Protein AF-A0A8S2V4G1-F1 (afdb_monomer)

Mean predicted aligned error: 3.62 Å

InterPro domains:
  IPR000742 EGF-like domain [PS00022] (18-29)
  IPR000742 EGF-like domain [PS50026] (1-30)

Secondary structure (DSSP, 8-state):
--SSPPPTT-EEEETTEEE--TT-BSTTS-B-

Foldseek 3Di:
DEPDAQPPPWDDPDHQCTHEDPQFDDSRSPHD

Nearest PDB structures (foldseek):
  6pog-assembly1_B  TM=9.609E-01  e=1.198E-02  Homo sapiens
  7pgn-assembly1_A  TM=9.423E-01  e=5.102E-02  Homo sapiens
  3ho5-assembly2_B  TM=9.303E-01  e=5.102E-02  Homo sapiens
  3ho5-assembly1_A  TM=9.471E-01  e=5.942E-02  Homo sapiens
  3ho4-assembly2_B  TM=9.210E-01  e=9.389E-02  Homo sapiens

Radius of gyration: 8.0 Å; Cα contacts (8 Å, |Δi|>4): 71; chains: 1; bounding box: 19×18×13 Å

pLDDT: mean 87.37, std 6.59, range [61.47, 93.44]

Structure (mmCIF, N/CA/C/O backbone):
data_AF-A0A8S2V4G1-F1
#
_entry.id   AF-A0A8S2V4G1-F1
#
loop_
_atom_site.group_PDB
_atom_site.id
_atom_site.type_symbol
_atom_site.label_atom_id
_atom_site.label_alt_id
_atom_site.label_comp_id
_atom_site.label_asym_id
_atom_site.label_entity_id
_atom_site.label_seq_id
_atom_site.pdbx_PDB_ins_code
_atom_site.Cartn_x
_atom_site.Cartn_y
_atom_site.Cartn_z
_atom_site.occupancy
_atom_site.B_iso_or_equiv
_atom_site.auth_seq_id
_atom_site.auth_comp_id
_atom_site.auth_asym_id
_atom_site.auth_atom_id
_atom_site.pdbx_PDB_model_num
ATOM 1 N N . ILE A 1 1 ? 6.810 -7.257 -4.431 1.00 61.47 1 ILE A N 1
ATOM 2 C CA . ILE A 1 1 ? 6.063 -6.536 -3.369 1.00 61.47 1 ILE A CA 1
ATOM 3 C C . ILE A 1 1 ? 6.074 -5.068 -3.800 1.00 61.47 1 ILE A 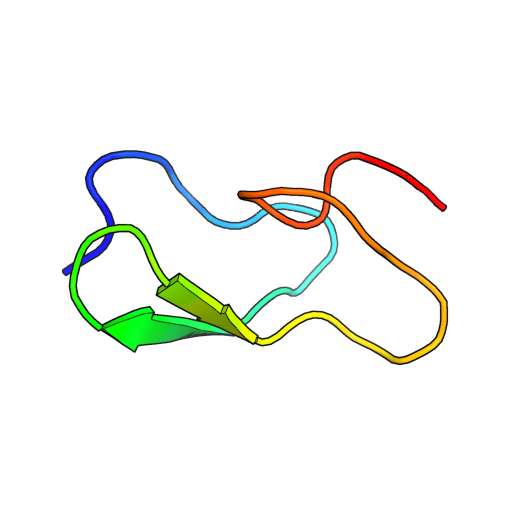C 1
ATOM 5 O O . ILE A 1 1 ? 7.107 -4.668 -4.314 1.00 61.47 1 ILE A O 1
ATOM 9 N N . CYS A 1 2 ? 4.917 -4.394 -3.807 1.00 76.31 2 CYS A N 1
ATOM 10 C CA . CYS A 1 2 ? 4.520 -3.258 -4.664 1.00 76.31 2 CYS A CA 1
ATOM 11 C C . CYS A 1 2 ? 5.659 -2.405 -5.236 1.00 76.31 2 CYS A C 1
ATOM 13 O O . CYS A 1 2 ? 6.460 -1.846 -4.498 1.00 76.31 2 CYS A O 1
ATOM 15 N N . THR A 1 3 ? 5.676 -2.280 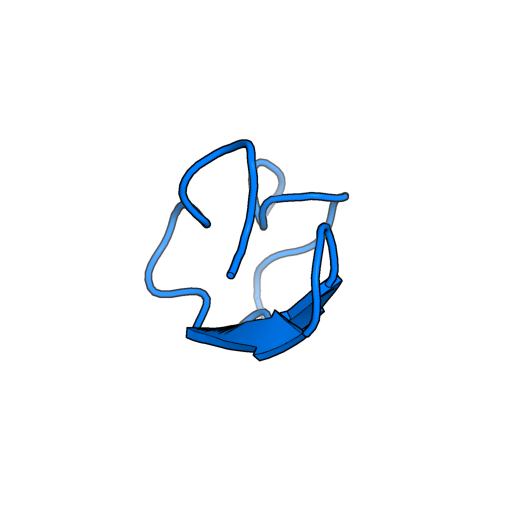-6.566 1.00 80.38 3 THR A N 1
ATOM 16 C CA . THR A 1 3 ? 6.659 -1.474 -7.306 1.00 80.38 3 THR A CA 1
ATOM 17 C C . THR A 1 3 ? 6.593 0.003 -6.913 1.00 80.38 3 THR A C 1
ATOM 19 O O . THR A 1 3 ? 7.618 0.676 -6.887 1.00 80.38 3 THR A O 1
ATOM 22 N N . SER A 1 4 ? 5.395 0.473 -6.556 1.00 82.81 4 SER A N 1
ATOM 23 C CA . SER A 1 4 ? 5.146 1.793 -5.977 1.00 82.81 4 SER A CA 1
ATOM 24 C C . SER A 1 4 ? 4.631 1.642 -4.543 1.00 82.81 4 SER A C 1
ATOM 26 O O . SER A 1 4 ? 3.790 0.771 -4.301 1.00 82.81 4 SER A O 1
ATOM 28 N N . PRO A 1 5 ? 5.093 2.465 -3.588 1.00 84.69 5 PRO A N 1
ATOM 29 C CA . PRO A 1 5 ? 4.594 2.415 -2.221 1.00 84.69 5 PRO A CA 1
ATOM 30 C C . PRO A 1 5 ? 3.116 2.822 -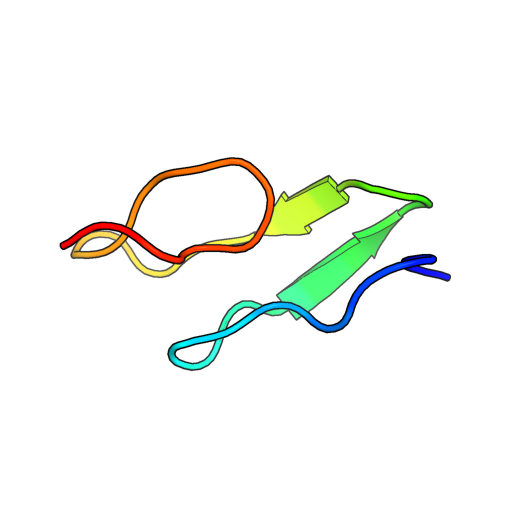2.172 1.00 84.69 5 PRO A C 1
ATOM 32 O O . PRO A 1 5 ? 2.717 3.816 -2.778 1.00 84.69 5 PRO A O 1
ATOM 35 N N . CYS A 1 6 ? 2.312 2.061 -1.428 1.00 91.81 6 CYS A N 1
ATOM 36 C CA . CYS A 1 6 ? 0.943 2.451 -1.110 1.00 91.81 6 CYS A CA 1
ATOM 37 C C . CYS A 1 6 ? 0.970 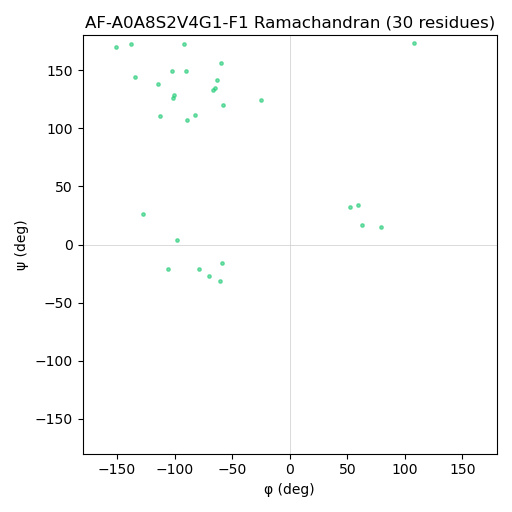3.693 -0.203 1.00 91.81 6 CYS A C 1
ATOM 39 O O . CYS A 1 6 ? 1.722 3.746 0.771 1.00 91.81 6 CYS A O 1
ATOM 41 N N . GLN A 1 7 ? 0.162 4.694 -0.526 1.00 91.62 7 GLN A N 1
ATOM 42 C CA . GLN A 1 7 ? 0.026 5.941 0.220 1.00 91.62 7 GLN A CA 1
ATOM 43 C C . GLN A 1 7 ? -1.096 5.837 1.261 1.00 91.62 7 GLN A C 1
ATOM 45 O O . GLN A 1 7 ? -1.818 4.843 1.322 1.00 91.62 7 GLN A O 1
ATOM 50 N N . ASN A 1 8 ? -1.225 6.861 2.111 1.00 92.06 8 ASN A N 1
ATOM 51 C CA . ASN A 1 8 ? -2.349 7.032 3.044 1.00 92.06 8 ASN A CA 1
ATOM 52 C C . ASN A 1 8 ? -2.651 5.810 3.941 1.00 92.06 8 ASN A C 1
ATOM 54 O O . ASN A 1 8 ? -3.798 5.555 4.302 1.00 92.06 8 ASN A O 1
ATOM 58 N N . GLY A 1 9 ? -1.616 5.048 4.313 1.00 89.38 9 GLY A N 1
ATOM 59 C CA . GLY A 1 9 ? -1.753 3.861 5.164 1.00 89.38 9 GLY A CA 1
ATOM 60 C C . GLY A 1 9 ? -2.244 2.603 4.439 1.00 89.38 9 GLY A C 1
ATOM 61 O O . GLY A 1 9 ? -2.659 1.652 5.098 1.00 89.38 9 GLY A O 1
ATOM 62 N N . GLY A 1 10 ? -2.209 2.579 3.103 1.00 92.12 10 GLY A N 1
ATOM 63 C CA . GLY A 1 10 ? -2.500 1.382 2.322 1.00 92.12 10 GLY A CA 1
ATOM 64 C C . GLY A 1 10 ? -1.494 0.260 2.584 1.00 92.12 10 GLY A C 1
ATOM 65 O O . GLY A 1 10 ? -0.294 0.502 2.721 1.00 92.12 10 GLY A O 1
ATOM 66 N N . ASN A 1 11 ? -1.978 -0.981 2.628 1.00 90.81 11 ASN A N 1
ATOM 67 C CA . ASN A 1 11 ? -1.135 -2.150 2.849 1.00 90.81 11 ASN A CA 1
ATOM 68 C C . ASN A 1 11 ? -0.861 -2.883 1.536 1.00 90.81 11 ASN A C 1
ATOM 70 O O . ASN A 1 11 ? -1.788 -3.273 0.823 1.00 90.81 11 ASN A O 1
ATOM 74 N N . CYS A 1 12 ? 0.412 -3.101 1.223 1.00 90.12 12 CYS A N 1
ATOM 75 C CA . CYS A 1 12 ? 0.788 -3.829 0.023 1.00 90.12 12 CYS A CA 1
ATOM 76 C C . CYS A 1 12 ? 0.709 -5.342 0.261 1.00 90.12 12 CYS A C 1
ATOM 78 O O . CYS A 1 12 ? 1.527 -5.901 0.992 1.00 90.12 12 CYS A O 1
ATOM 80 N N . THR A 1 13 ? -0.248 -6.010 -0.381 1.00 85.56 13 THR A N 1
ATOM 81 C CA . THR A 1 13 ? -0.477 -7.458 -0.217 1.00 85.56 13 THR A CA 1
ATOM 82 C C . THR A 1 13 ? -0.005 -8.282 -1.416 1.00 85.56 13 THR A C 1
ATOM 84 O O . THR A 1 13 ? 0.291 -9.464 -1.258 1.00 85.56 13 T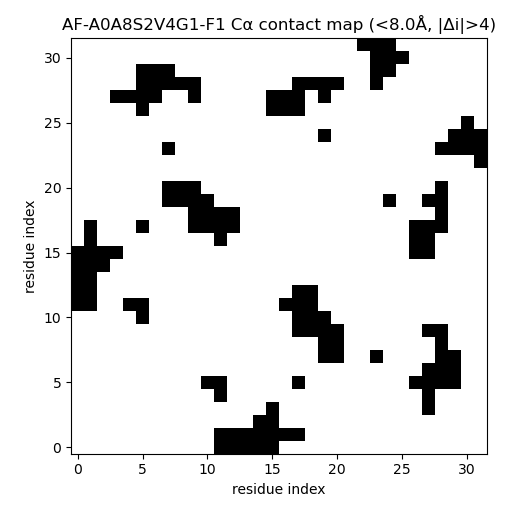HR A O 1
ATOM 87 N N . ALA A 1 14 ? 0.139 -7.674 -2.599 1.00 81.88 14 ALA A N 1
ATOM 88 C CA . ALA A 1 14 ? 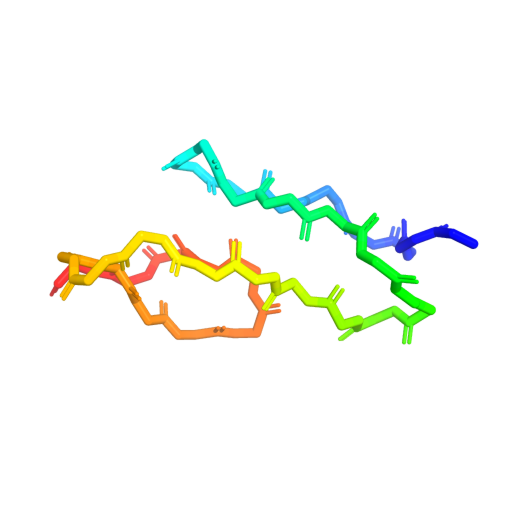0.666 -8.318 -3.806 1.00 81.88 14 ALA A CA 1
ATOM 89 C C . ALA A 1 14 ? 1.372 -7.290 -4.725 1.00 81.88 14 ALA A C 1
ATOM 91 O O . ALA A 1 14 ? 1.316 -6.087 -4.463 1.00 81.88 14 ALA A O 1
ATOM 92 N N . PRO A 1 15 ? 2.103 -7.706 -5.779 1.00 81.44 15 PRO A N 1
ATOM 93 C CA . PRO A 1 15 ? 2.754 -6.774 -6.699 1.00 81.44 15 PRO A CA 1
ATOM 94 C C . PRO A 1 15 ? 1.726 -5.837 -7.343 1.00 81.44 15 PRO A C 1
ATOM 96 O O . PRO A 1 15 ? 0.804 -6.300 -8.006 1.00 81.44 15 PRO A O 1
ATOM 99 N N . SER A 1 16 ? 1.889 -4.531 -7.126 1.00 77.62 16 SER A N 1
ATOM 100 C CA . SER A 1 16 ? 0.976 -3.481 -7.607 1.00 77.62 16 SER A CA 1
ATOM 101 C C . SER A 1 16 ? -0.449 -3.553 -7.045 1.00 77.62 16 SER A C 1
ATOM 103 O O . SER A 1 16 ? -1.347 -2.919 -7.589 1.00 77.62 16 SER A O 1
ATOM 105 N N . VAL A 1 17 ? -0.664 -4.302 -5.958 1.00 85.75 17 VAL A N 1
ATOM 106 C CA . VAL A 1 17 ? -1.958 -4.381 -5.273 1.00 85.75 17 VAL A CA 1
ATOM 107 C C . VAL A 1 17 ? -1.832 -3.744 -3.898 1.00 85.75 17 VAL A C 1
ATOM 109 O O . VAL A 1 17 ? -1.194 -4.293 -2.993 1.00 85.75 17 VAL A O 1
ATOM 112 N N . CYS A 1 18 ? -2.479 -2.592 -3.753 1.00 91.25 18 CYS A N 1
ATOM 113 C CA . CYS A 1 18 ? -2.631 -1.894 -2.487 1.00 91.25 18 CYS A CA 1
ATOM 114 C C . CYS A 1 18 ? -4.023 -2.151 -1.909 1.00 91.25 18 CYS A C 1
ATOM 116 O O . CYS A 1 18 ? -5.039 -1.963 -2.573 1.00 91.25 18 CYS A O 1
ATOM 118 N N . THR A 1 19 ? -4.066 -2.571 -0.648 1.00 91.69 19 THR A N 1
ATOM 119 C CA . THR A 1 19 ? -5.299 -2.629 0.138 1.00 91.69 19 THR A CA 1
ATOM 120 C C . THR A 1 19 ? -5.472 -1.285 0.829 1.00 91.69 19 THR A C 1
ATOM 122 O O . THR A 1 19 ? -4.715 -0.966 1.747 1.00 91.69 19 THR A O 1
ATOM 125 N N . CYS A 1 20 ? -6.426 -0.485 0.360 1.00 92.19 20 CYS A N 1
ATOM 126 C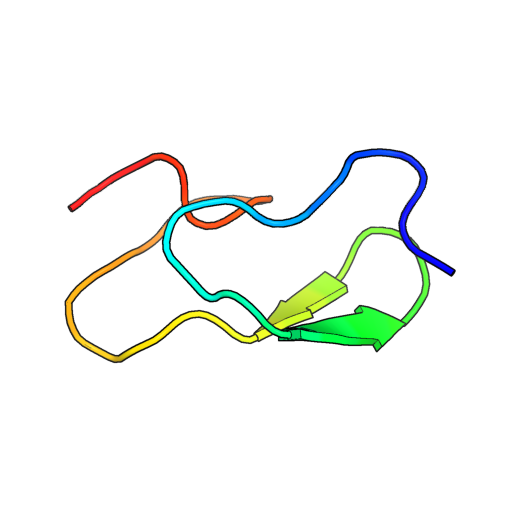 CA . CYS A 1 20 ? -6.656 0.864 0.865 1.00 92.19 20 CYS A CA 1
ATOM 127 C C . CYS A 1 20 ? -7.657 0.882 2.031 1.00 92.19 20 CYS A C 1
ATOM 129 O O . CYS A 1 20 ? -8.573 0.054 2.065 1.00 92.19 20 CYS A O 1
ATOM 131 N N . PRO A 1 21 ? -7.521 1.828 2.978 1.00 91.75 21 PRO A N 1
A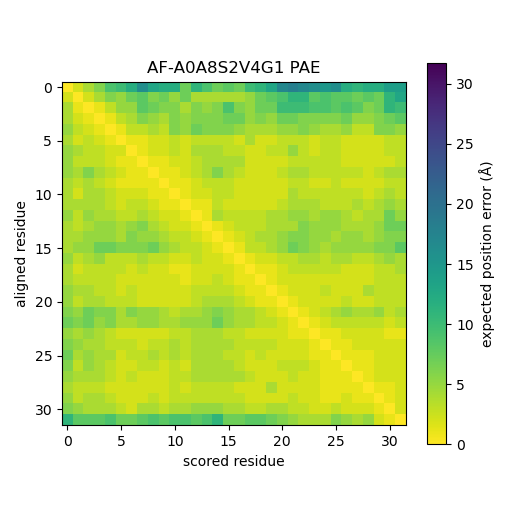TOM 132 C CA . PRO A 1 21 ? -8.579 2.122 3.942 1.00 91.75 21 PRO A CA 1
ATOM 133 C C . PRO A 1 21 ? -9.862 2.566 3.225 1.00 91.75 21 PRO A C 1
ATOM 135 O O . PRO A 1 21 ? -9.799 3.116 2.133 1.00 91.75 21 PRO A O 1
ATOM 138 N N . THR A 1 22 ? -11.027 2.416 3.860 1.00 90.75 22 THR A N 1
ATOM 139 C CA . THR A 1 22 ? -12.347 2.746 3.275 1.00 90.75 22 THR A CA 1
ATOM 140 C C . THR A 1 22 ? -12.523 4.203 2.843 1.00 90.75 22 THR A C 1
ATOM 142 O O . THR A 1 22 ? -13.460 4.506 2.113 1.00 90.75 22 THR A O 1
ATOM 145 N N . THR A 1 23 ? -11.656 5.106 3.296 1.00 93.44 23 THR A N 1
ATOM 146 C CA . THR A 1 23 ? -11.661 6.523 2.917 1.00 93.44 23 THR A CA 1
ATOM 147 C C . THR A 1 23 ? -10.669 6.853 1.810 1.00 93.44 23 THR A C 1
ATOM 149 O O . THR A 1 23 ? -10.466 8.030 1.563 1.00 93.44 23 THR A O 1
ATOM 152 N N . PHE A 1 24 ? -9.970 5.871 1.234 1.00 93.19 24 PHE A N 1
ATOM 153 C CA . PHE A 1 24 ? -9.002 6.106 0.1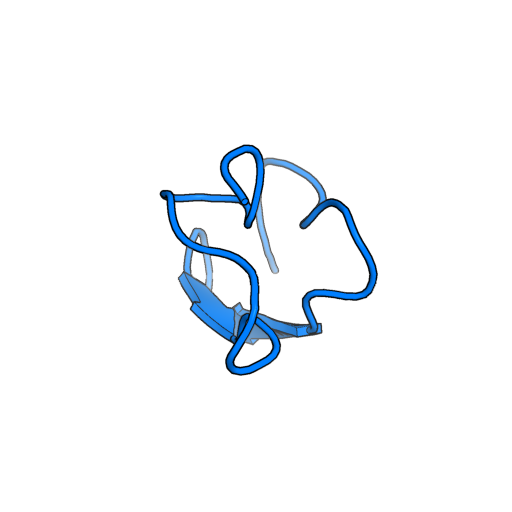68 1.00 93.19 24 PHE A CA 1
ATOM 154 C C . PHE A 1 24 ? -9.176 5.103 -0.971 1.00 93.19 24 PHE A C 1
ATOM 156 O O . PHE A 1 24 ? -9.438 3.921 -0.762 1.00 93.19 24 PHE A O 1
ATOM 163 N N . ASN A 1 25 ? -8.963 5.575 -2.192 1.00 89.31 25 ASN A N 1
ATOM 164 C CA . ASN A 1 25 ? -9.065 4.806 -3.423 1.00 89.31 25 ASN A CA 1
ATOM 165 C C . ASN A 1 25 ? -7.904 5.150 -4.367 1.00 89.31 25 ASN A C 1
ATOM 167 O O . ASN A 1 25 ? -7.114 6.057 -4.118 1.00 89.31 25 ASN A O 1
ATOM 171 N N . GLY A 1 26 ? -7.796 4.406 -5.465 1.00 88.50 26 GLY A N 1
ATOM 172 C CA . GLY A 1 26 ? -6.695 4.526 -6.419 1.00 88.50 26 GLY A CA 1
ATOM 173 C C . GLY A 1 26 ? -5.747 3.338 -6.349 1.00 88.50 26 GLY A C 1
ATOM 174 O O . GLY A 1 26 ? -5.892 2.453 -5.504 1.00 88.50 26 GLY A O 1
ATOM 175 N N . SER A 1 27 ? -4.790 3.301 -7.273 1.00 87.12 27 SER A N 1
ATOM 176 C CA . SER A 1 27 ? -3.891 2.146 -7.425 1.00 87.12 27 SER A CA 1
ATOM 177 C C . SER A 1 27 ? -2.909 2.034 -6.260 1.00 87.12 27 SER A C 1
ATOM 179 O O . SER A 1 27 ? -2.455 0.942 -5.922 1.00 87.12 27 SER A O 1
ATOM 181 N N . VAL A 1 28 ? -2.597 3.171 -5.638 1.00 90.25 28 VAL A N 1
ATOM 182 C CA . VAL A 1 28 ? -1.727 3.289 -4.470 1.00 90.25 28 VAL A CA 1
ATOM 183 C C . VAL A 1 28 ? -2.409 4.068 -3.347 1.00 90.25 28 VAL A C 1
ATOM 185 O O . VAL A 1 28 ? -1.726 4.647 -2.512 1.00 90.25 28 VAL A O 1
ATOM 188 N N . CYS A 1 29 ? -3.744 4.066 -3.289 1.00 93.19 29 CYS A N 1
ATOM 189 C CA . CYS A 1 29 ? -4.518 4.786 -2.272 1.00 93.19 29 CYS A CA 1
ATOM 190 C C . CYS A 1 29 ? -4.252 6.304 -2.270 1.00 93.19 29 CYS A C 1
ATOM 192 O O . CYS A 1 29 ? -4.206 6.931 -1.213 1.00 93.19 29 CYS A O 1
ATOM 194 N N . GLU A 1 30 ? -4.009 6.887 -3.444 1.00 92.12 30 GLU A N 1
ATOM 195 C CA . GLU A 1 30 ? -3.668 8.299 -3.631 1.00 92.12 30 GLU A CA 1
ATOM 196 C C . GLU A 1 30 ? -4.876 9.247 -3.563 1.00 92.12 30 GLU A C 1
ATOM 198 O O . GLU A 1 30 ? -4.706 10.436 -3.293 1.00 92.12 30 GLU A O 1
ATOM 203 N N . PHE A 1 31 ? -6.088 8.732 -3.777 1.00 90.62 31 PHE A N 1
ATOM 204 C CA . PHE A 1 31 ? -7.331 9.502 -3.744 1.00 90.62 31 PHE A CA 1
ATOM 205 C C . PHE A 1 31 ? -8.075 9.273 -2.433 1.00 90.62 31 PHE A C 1
ATOM 207 O O . PHE A 1 31 ? -7.992 8.185 -1.871 1.00 90.62 31 PHE A O 1
ATOM 214 N N . ARG A 1 32 ? -8.812 10.283 -1.965 1.00 84.69 32 ARG A N 1
ATOM 215 C CA . ARG A 1 32 ? -9.686 10.231 -0.786 1.00 84.69 32 ARG A CA 1
ATOM 216 C C . ARG A 1 32 ? -11.148 10.326 -1.208 1.00 84.69 32 ARG A C 1
ATOM 218 O O . ARG A 1 32 ? -11.409 11.140 -2.121 1.00 84.69 32 ARG A O 1
#

Solvent-accessible surface area (backbone atoms only — not comparable to full-atom values): 1879 Å² total; per-residue (Å²): 110,34,88,61,77,42,32,86,81,20,46,66,80,39,72,66,37,41,51,48,48,98,69,31,40,65,72,33,18,79,40,109

Organism: NCBI:txid392030

Sequence (32 aa):
ICTSPCQNGGNCTAPSVCTCPTTFNGSVCEFR